Protein AF-A0A226N7J5-F1 (afdb_monomer_lite)

Secondary structure (DSSP, 8-state):
--HHHHHHHHTT--S---TT----GGG--HHHHHHHHHHHHHHHHHHHHHHH-HHHHS----HHHHHHHHHHHHTT-------TT-HHHHH--------

Organism: Callipepla squamata (NCBI:txid9009)

InterPro domains:
  IPR051639 Box C/D snoRNA [PTHR13483] (2-99)
  IPR057721 BCD1, alpha/beta domain [PF25790] (66-99)

Structure (mmCIF, N/CA/C/O backbone):
data_AF-A0A226N7J5-F1
#
_entry.id   AF-A0A226N7J5-F1
#
loop_
_atom_site.group_PDB
_atom_site.id
_atom_site.type_symbol
_atom_site.label_atom_id
_atom_site.label_alt_id
_atom_site.label_comp_id
_atom_site.label_asym_id
_atom_site.label_entity_id
_atom_site.label_seq_id
_atom_site.pdbx_PDB_ins_code
_atom_site.Cartn_x
_atom_site.Cartn_y
_atom_site.Cartn_z
_atom_site.occupancy
_atom_site.B_iso_or_equiv
_atom_site.auth_seq_id
_atom_site.auth_comp_id
_atom_site.auth_asym_id
_atom_site.auth_atom_id
_atom_site.pdbx_PDB_model_num
ATOM 1 N N . MET A 1 1 ? 7.401 13.251 33.712 1.00 61.53 1 MET A N 1
ATOM 2 C CA . MET A 1 1 ? 7.248 12.762 32.317 1.00 61.53 1 MET A CA 1
ATOM 3 C C . MET A 1 1 ? 5.787 12.828 31.893 1.00 61.53 1 MET A C 1
ATOM 5 O O . MET A 1 1 ? 4.937 12.460 32.694 1.00 61.53 1 MET A O 1
ATOM 9 N N . LEU A 1 2 ? 5.515 13.252 30.652 1.00 87.12 2 LEU A N 1
ATOM 10 C CA . LEU A 1 2 ? 4.174 13.266 30.046 1.00 87.12 2 LEU A CA 1
ATOM 11 C C . LEU A 1 2 ? 3.600 11.842 29.912 1.00 87.12 2 LEU A C 1
ATOM 13 O O . LEU A 1 2 ? 4.354 10.907 29.635 1.00 87.12 2 LEU A O 1
ATOM 17 N N . CYS A 1 3 ? 2.279 11.697 30.062 1.00 84.94 3 CYS A N 1
ATOM 18 C CA . CYS A 1 3 ? 1.548 10.418 30.025 1.00 84.94 3 CYS A CA 1
ATOM 19 C C . CYS A 1 3 ? 1.933 9.539 28.816 1.00 84.94 3 CYS A C 1
ATOM 21 O O . CYS A 1 3 ? 2.290 8.373 28.974 1.00 84.94 3 CYS A O 1
ATOM 23 N N . VAL A 1 4 ? 2.006 10.136 27.624 1.00 85.06 4 VAL A N 1
ATOM 24 C CA . VAL A 1 4 ? 2.347 9.434 26.374 1.00 85.06 4 VAL A CA 1
ATOM 25 C C . VAL A 1 4 ? 3.763 8.843 26.398 1.00 85.06 4 VAL A C 1
ATOM 27 O O . VAL A 1 4 ? 3.983 7.745 25.896 1.00 85.06 4 VAL A O 1
ATOM 30 N N . LYS A 1 5 ? 4.733 9.532 27.017 1.00 85.56 5 LYS A N 1
ATOM 31 C CA . LYS A 1 5 ? 6.111 9.023 27.133 1.00 85.56 5 LYS A CA 1
ATOM 32 C C . LYS A 1 5 ? 6.189 7.844 28.102 1.00 85.56 5 LYS A C 1
ATOM 34 O O . LYS A 1 5 ? 6.881 6.878 27.808 1.00 85.56 5 LYS A O 1
ATOM 39 N N . LYS A 1 6 ? 5.444 7.898 29.214 1.00 88.31 6 LYS A N 1
ATOM 40 C CA . LYS A 1 6 ? 5.351 6.781 30.168 1.00 88.31 6 LYS A CA 1
ATOM 41 C C . LYS A 1 6 ? 4.707 5.544 29.530 1.00 88.31 6 LYS A C 1
ATOM 43 O O . LYS A 1 6 ? 5.252 4.461 29.675 1.00 88.31 6 LYS A O 1
ATOM 48 N N . HIS A 1 7 ? 3.613 5.710 28.779 1.00 88.19 7 HIS A N 1
ATOM 49 C CA . HIS A 1 7 ? 2.939 4.616 28.063 1.00 88.19 7 HIS A CA 1
ATOM 50 C C . HIS A 1 7 ? 3.883 3.891 27.096 1.00 88.19 7 HIS A C 1
ATOM 52 O O . HIS A 1 7 ? 4.002 2.671 27.146 1.00 88.19 7 HIS A O 1
ATOM 58 N N . LYS A 1 8 ? 4.584 4.649 26.241 1.00 90.75 8 LYS A N 1
ATOM 59 C CA . LYS A 1 8 ? 5.490 4.070 25.240 1.00 90.75 8 LYS A CA 1
ATOM 60 C C . LYS A 1 8 ? 6.616 3.250 25.871 1.00 90.75 8 LYS A C 1
ATOM 62 O O . LYS A 1 8 ? 6.960 2.207 25.335 1.00 90.75 8 LYS A O 1
ATOM 67 N N . LEU A 1 9 ? 7.148 3.705 27.006 1.00 88.81 9 LEU A N 1
ATOM 68 C CA . LEU A 1 9 ? 8.195 3.003 27.753 1.00 88.81 9 LEU A CA 1
ATOM 69 C C . LEU A 1 9 ? 7.661 1.771 28.496 1.00 88.81 9 LEU A C 1
ATOM 71 O O . LEU A 1 9 ? 8.295 0.727 28.457 1.00 88.81 9 LEU A O 1
ATOM 75 N N . ALA A 1 10 ? 6.504 1.885 29.154 1.00 88.94 10 ALA A N 1
ATOM 76 C CA . ALA A 1 10 ? 5.944 0.806 29.969 1.00 88.94 10 ALA A CA 1
ATOM 77 C C . ALA A 1 10 ? 5.378 -0.354 29.136 1.00 88.94 10 ALA A C 1
ATOM 79 O O . ALA A 1 10 ? 5.444 -1.500 29.561 1.00 88.94 10 ALA A O 1
ATOM 80 N N . LEU A 1 11 ? 4.812 -0.055 27.964 1.00 86.69 11 LEU A N 1
ATOM 81 C CA . LEU A 1 11 ? 4.137 -1.032 27.103 1.00 86.69 11 LEU A CA 1
ATOM 82 C C . LEU A 1 11 ? 4.908 -1.319 25.808 1.00 86.69 11 LEU A C 1
ATOM 84 O O . LEU A 1 11 ? 4.351 -1.921 24.895 1.00 86.69 11 LEU A O 1
ATOM 88 N N . SER A 1 12 ? 6.153 -0.840 25.692 1.00 85.94 12 SER A N 1
ATOM 89 C CA . SER A 1 12 ? 6.964 -0.926 24.464 1.00 85.94 12 SER A CA 1
ATOM 90 C C . SER A 1 12 ? 6.181 -0.547 23.195 1.00 85.94 12 SER A C 1
ATOM 92 O O . SER A 1 12 ? 6.319 -1.157 22.136 1.00 85.94 12 SER A O 1
ATOM 94 N N . CYS A 1 13 ? 5.320 0.467 23.302 1.00 88.38 13 CYS A N 1
ATOM 95 C CA . CYS A 1 13 ? 4.412 0.872 22.236 1.00 88.38 13 CYS A CA 1
ATOM 96 C C . CYS A 1 13 ? 5.110 1.832 21.261 1.00 88.38 13 CYS A C 1
ATOM 98 O O . CYS A 1 13 ? 5.597 2.899 21.648 1.00 88.38 13 CYS A O 1
ATOM 100 N N . ASN A 1 14 ? 5.101 1.499 19.967 1.00 87.25 14 ASN A N 1
ATOM 101 C CA . ASN A 1 14 ? 5.652 2.346 18.901 1.00 87.25 14 ASN A CA 1
ATOM 102 C C . ASN A 1 14 ? 4.740 3.547 18.548 1.00 87.25 14 ASN A C 1
ATOM 104 O O . ASN A 1 14 ? 5.169 4.483 17.872 1.00 87.25 14 ASN A O 1
ATOM 108 N N . GLY A 1 15 ? 3.506 3.575 19.062 1.00 86.81 15 GLY A N 1
ATOM 109 C CA . GLY A 1 15 ? 2.507 4.606 18.778 1.00 86.81 15 GLY A CA 1
ATOM 110 C C . GLY A 1 15 ? 1.795 4.438 17.434 1.00 86.81 15 GLY A C 1
ATOM 111 O O . GLY A 1 15 ? 1.119 5.367 17.000 1.00 86.81 15 GLY A O 1
ATOM 112 N N . VAL A 1 16 ? 1.945 3.285 16.781 1.00 88.00 16 VAL A N 1
ATOM 113 C CA . VAL A 1 16 ? 1.267 2.934 15.533 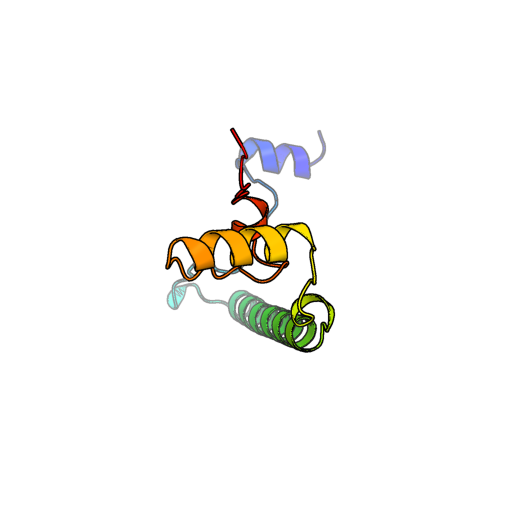1.00 88.00 16 VAL A CA 1
ATOM 114 C C . VAL A 1 16 ? 0.258 1.833 15.837 1.00 88.00 16 VAL A C 1
ATOM 116 O O . VAL A 1 16 ? 0.617 0.766 16.325 1.00 88.00 16 VAL A O 1
ATOM 119 N N . ARG A 1 17 ? -1.021 2.100 15.559 1.00 86.81 17 ARG A N 1
ATOM 120 C CA . ARG A 1 17 ? -2.084 1.099 15.690 1.00 86.81 17 ARG A CA 1
ATOM 121 C C . ARG A 1 17 ? -1.994 0.102 14.538 1.00 86.81 17 ARG A C 1
ATOM 123 O O . ARG A 1 17 ? -1.980 0.516 13.379 1.00 86.81 17 ARG A O 1
ATOM 130 N N . ASP A 1 18 ? -2.023 -1.186 14.860 1.00 88.50 18 ASP A N 1
ATOM 131 C CA . ASP A 1 18 ? -2.266 -2.232 13.871 1.00 88.50 18 ASP A CA 1
ATOM 132 C C . ASP A 1 18 ? -3.749 -2.206 13.473 1.00 88.50 18 ASP A C 1
ATOM 134 O O . ASP A 1 18 ? -4.631 -2.545 14.263 1.00 88.50 18 ASP A O 1
ATOM 138 N N . LYS A 1 19 ? -4.034 -1.708 12.265 1.00 88.56 19 LYS A N 1
ATOM 139 C CA . LYS A 1 19 ? -5.400 -1.630 11.723 1.00 88.56 19 LYS A CA 1
ATOM 140 C C . LYS A 1 19 ? -5.925 -2.994 11.262 1.00 88.56 19 LYS A C 1
ATOM 142 O O . LYS A 1 19 ? -7.112 -3.102 11.004 1.00 88.56 19 LYS A O 1
ATOM 147 N N . THR A 1 20 ? -5.050 -3.989 11.139 1.00 90.50 20 THR A N 1
ATOM 148 C CA . THR A 1 20 ? -5.334 -5.316 10.573 1.00 90.50 20 THR A CA 1
ATOM 149 C C . THR A 1 20 ? -5.216 -6.440 11.598 1.00 90.50 20 THR A C 1
ATOM 151 O O . THR A 1 20 ? -5.233 -7.614 11.232 1.00 90.50 20 THR A O 1
ATOM 154 N N . ALA A 1 21 ? -5.083 -6.091 12.879 1.00 92.56 21 ALA A N 1
ATOM 155 C CA . ALA A 1 21 ? -5.021 -7.064 13.955 1.00 92.56 21 ALA A CA 1
ATOM 156 C C . ALA A 1 21 ? -6.288 -7.931 13.961 1.00 92.56 21 ALA A C 1
ATOM 158 O O . ALA A 1 21 ? -7.407 -7.419 13.907 1.00 92.56 21 ALA A O 1
ATOM 159 N N . PHE A 1 22 ? -6.101 -9.247 14.038 1.00 94.00 22 PHE A N 1
ATOM 160 C CA . PHE A 1 22 ? -7.209 -10.190 14.114 1.00 94.00 22 PHE A CA 1
ATOM 161 C C . PHE A 1 22 ? -7.997 -9.999 15.414 1.00 94.00 22 PHE A C 1
ATOM 163 O O . PHE A 1 22 ? -7.412 -9.874 16.490 1.00 94.00 22 PHE A O 1
ATOM 170 N N . VAL A 1 23 ? -9.325 -10.034 15.304 1.00 94.44 23 VAL A N 1
ATOM 171 C CA . VAL A 1 23 ? -10.250 -10.012 16.438 1.00 94.44 23 VAL A CA 1
ATOM 172 C C . VAL A 1 23 ? -11.212 -11.176 16.275 1.00 94.44 23 VAL A C 1
ATOM 174 O O . VAL A 1 23 ? -11.784 -11.378 15.203 1.00 94.44 23 VAL A O 1
ATOM 177 N N . SER A 1 24 ? -11.358 -11.968 17.334 1.00 96.50 24 SER A N 1
ATOM 178 C CA . SER A 1 24 ? -12.289 -13.089 17.344 1.00 96.50 24 SER A CA 1
ATOM 179 C C . SER A 1 24 ? -13.732 -12.587 17.240 1.00 96.50 24 SER A C 1
ATOM 181 O O . SER A 1 24 ? -14.057 -11.501 17.713 1.00 96.50 24 SER A O 1
ATOM 183 N N . VAL A 1 25 ? -14.632 -13.387 16.661 1.00 94.75 25 VAL A N 1
ATOM 184 C CA . VAL A 1 25 ? -16.051 -13.002 16.522 1.00 94.75 25 VAL A CA 1
ATOM 185 C C . VAL A 1 25 ? -16.696 -12.721 17.884 1.00 94.75 25 VAL A C 1
ATOM 187 O O . VAL A 1 25 ? -17.541 -11.841 17.998 1.00 94.75 25 VAL A O 1
ATOM 190 N N . THR A 1 26 ? -16.266 -13.426 18.933 1.00 97.25 26 THR A N 1
ATOM 191 C CA . THR A 1 26 ? -16.764 -13.244 20.303 1.00 97.25 26 THR A CA 1
ATOM 192 C C . THR A 1 26 ? -16.375 -11.902 20.922 1.00 97.25 26 THR A C 1
ATOM 194 O O . THR A 1 26 ? -17.076 -11.416 21.801 1.00 97.25 26 THR A O 1
ATOM 197 N N . GLU A 1 27 ? -15.270 -11.304 20.477 1.00 96.19 27 GLU A N 1
ATOM 198 C CA . GLU A 1 27 ? -14.746 -10.027 20.980 1.00 96.19 27 GLU A CA 1
ATOM 199 C C . GLU A 1 27 ? -14.967 -8.880 19.983 1.00 96.19 27 GLU A C 1
ATOM 201 O O . GLU A 1 27 ? -14.516 -7.756 20.204 1.00 96.19 27 GLU A O 1
ATOM 206 N N . PHE A 1 28 ? -15.641 -9.155 18.864 1.00 95.94 28 PHE A N 1
ATOM 207 C CA . PHE A 1 28 ? -15.850 -8.191 17.798 1.00 95.94 28 PHE A CA 1
ATOM 208 C C . PHE A 1 28 ? -16.943 -7.191 18.188 1.00 95.94 28 PHE A C 1
ATOM 210 O O . PHE A 1 28 ? -18.123 -7.529 18.266 1.00 95.94 28 PHE A O 1
ATOM 217 N N . THR A 1 29 ? -16.542 -5.945 18.434 1.00 96.88 29 THR A N 1
ATOM 218 C CA . THR A 1 29 ? -17.446 -4.856 18.833 1.00 96.88 29 THR A CA 1
ATOM 219 C C . THR A 1 29 ? -17.783 -3.929 17.664 1.00 96.88 29 THR A C 1
ATOM 221 O O . THR A 1 29 ? -17.078 -3.894 16.653 1.00 96.88 29 THR A O 1
ATOM 224 N N . ASP A 1 30 ? -18.794 -3.074 17.831 1.00 97.06 30 ASP A N 1
ATOM 225 C CA . ASP A 1 30 ? -19.141 -2.037 16.844 1.00 97.06 30 ASP A CA 1
ATOM 226 C C . ASP A 1 30 ? -17.971 -1.087 16.530 1.00 97.06 30 ASP A C 1
ATOM 228 O O . ASP A 1 30 ? -17.853 -0.560 15.422 1.00 97.06 30 ASP A O 1
ATOM 232 N N . LEU A 1 31 ? -17.057 -0.884 17.486 1.00 94.56 31 LEU A N 1
ATOM 233 C CA . LEU A 1 31 ? -15.848 -0.089 17.266 1.00 94.56 31 LEU A CA 1
ATOM 234 C C . LEU A 1 31 ? -14.853 -0.793 16.336 1.00 94.56 31 LEU A C 1
ATOM 236 O O . LEU A 1 31 ? -14.148 -0.115 15.584 1.00 94.56 31 LEU A O 1
ATOM 240 N N . ASN A 1 32 ? -14.790 -2.128 16.376 1.00 94.62 32 ASN A N 1
ATOM 241 C CA . ASN A 1 32 ? -14.011 -2.918 15.423 1.00 94.62 32 ASN A CA 1
ATOM 242 C C . ASN A 1 32 ? -14.628 -2.798 14.031 1.00 94.62 32 ASN A C 1
ATOM 244 O O . ASN A 1 32 ? -13.929 -2.409 13.101 1.00 94.62 32 ASN A O 1
ATOM 248 N N . LEU A 1 33 ? -15.947 -2.978 13.917 1.00 94.56 33 LEU A N 1
ATOM 249 C CA . LEU A 1 33 ? -16.667 -2.819 12.652 1.00 94.56 33 LEU A CA 1
ATOM 250 C C . LEU A 1 33 ? -16.425 -1.450 12.010 1.00 94.56 33 LEU A C 1
ATOM 252 O O . LEU A 1 33 ? -16.073 -1.360 10.836 1.00 94.56 33 LEU A O 1
ATOM 256 N N . LEU A 1 34 ? -16.576 -0.372 12.782 1.00 95.75 34 LEU A N 1
ATOM 257 C CA . LEU A 1 34 ? -16.361 0.984 12.285 1.00 95.75 34 LEU A CA 1
ATOM 258 C C . LEU A 1 34 ? -14.899 1.226 11.884 1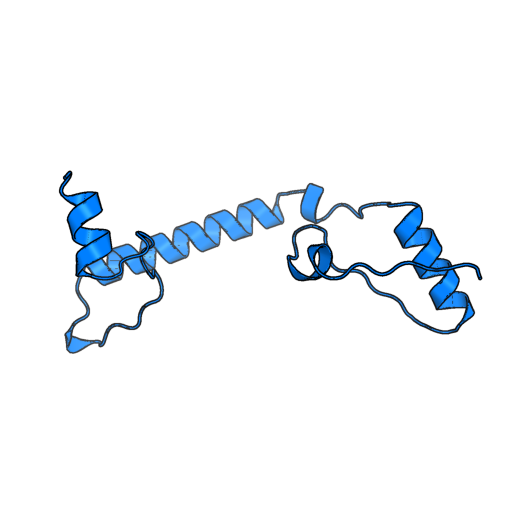.00 95.75 34 LEU A C 1
ATOM 260 O O . LEU A 1 34 ? -14.633 1.926 10.905 1.00 95.75 34 LEU A O 1
ATOM 264 N N . SER A 1 35 ? -13.951 0.675 12.646 1.00 94.31 35 SER A N 1
ATOM 265 C CA . SER A 1 35 ? -12.524 0.729 12.319 1.00 94.31 35 SER A CA 1
ATOM 266 C C . SER A 1 35 ? -12.242 0.052 10.978 1.00 94.31 35 SER A C 1
ATOM 268 O O . SER A 1 35 ? -11.583 0.650 10.126 1.00 94.31 35 SER A O 1
ATOM 270 N N . ASP A 1 36 ? -12.769 -1.153 10.781 1.00 94.81 36 ASP A N 1
ATOM 271 C CA . ASP A 1 36 ? -12.538 -1.964 9.587 1.00 94.81 36 ASP A CA 1
ATOM 272 C C . ASP A 1 36 ? -13.213 -1.342 8.364 1.00 94.81 36 ASP A C 1
ATOM 274 O O . ASP A 1 36 ? -12.594 -1.204 7.310 1.00 94.81 36 ASP A O 1
ATOM 278 N N . TYR A 1 37 ? -14.443 -0.851 8.521 1.00 95.88 37 TYR A N 1
ATOM 279 C CA . TYR A 1 37 ? -15.150 -0.119 7.475 1.00 95.88 37 TYR A CA 1
ATOM 280 C C . TYR A 1 37 ? -14.362 1.118 7.013 1.00 95.88 37 TYR A C 1
ATOM 282 O O . TYR A 1 37 ? -14.124 1.308 5.820 1.00 95.88 37 TYR A O 1
ATOM 290 N N . ARG A 1 38 ? -13.874 1.939 7.954 1.00 95.81 38 ARG A N 1
ATOM 291 C CA . ARG A 1 38 ? -13.044 3.113 7.631 1.00 95.81 38 ARG A CA 1
ATOM 292 C C . ARG A 1 38 ? -11.722 2.725 6.979 1.00 95.81 38 ARG A C 1
ATOM 294 O O . ARG A 1 38 ? -11.256 3.433 6.091 1.00 95.81 38 ARG A O 1
ATOM 301 N N . PHE A 1 39 ? -11.116 1.621 7.410 1.00 95.50 39 PHE A N 1
ATOM 302 C CA . PHE A 1 39 ? -9.913 1.096 6.778 1.00 95.50 39 PHE A CA 1
ATOM 303 C C . PHE A 1 39 ? -10.171 0.737 5.309 1.00 95.50 39 PHE A C 1
ATOM 305 O O . PHE A 1 39 ? -9.385 1.137 4.452 1.00 95.50 39 PHE A O 1
ATOM 312 N N . LEU A 1 40 ? -11.285 0.070 4.999 1.00 96.38 40 LEU A N 1
ATOM 313 C CA . LEU A 1 40 ? -11.661 -0.244 3.619 1.00 96.38 40 LEU A CA 1
ATOM 314 C C . LEU A 1 40 ? -11.887 1.018 2.779 1.00 96.38 40 LEU A C 1
ATOM 316 O O . LEU A 1 40 ? -11.404 1.088 1.648 1.00 96.38 40 LEU A O 1
ATOM 320 N N . GLU A 1 41 ? -12.546 2.040 3.329 1.00 97.25 41 GLU A N 1
ATOM 321 C CA . GLU A 1 41 ? -12.682 3.326 2.639 1.00 97.25 41 GLU A CA 1
ATOM 322 C C . GLU A 1 41 ? -11.327 3.998 2.377 1.00 97.25 41 GLU A C 1
ATOM 324 O O . GLU A 1 41 ? -11.088 4.489 1.275 1.00 97.25 41 GLU A O 1
ATOM 329 N N . ASP A 1 42 ? -10.430 4.028 3.368 1.00 95.94 42 ASP A N 1
ATOM 330 C CA . ASP A 1 42 ? -9.082 4.593 3.226 1.00 95.94 42 ASP A CA 1
ATOM 331 C C . ASP A 1 42 ? -8.285 3.870 2.135 1.00 95.94 42 ASP A C 1
ATOM 333 O O . ASP A 1 42 ? -7.631 4.512 1.305 1.00 95.94 42 ASP A O 1
ATOM 337 N N . VAL A 1 43 ? -8.353 2.537 2.112 1.00 95.88 43 VAL A N 1
ATOM 338 C CA . VAL A 1 43 ? -7.708 1.711 1.085 1.00 95.88 43 VAL A CA 1
ATOM 339 C C . VAL A 1 43 ? -8.302 2.024 -0.286 1.00 95.88 43 VAL A C 1
ATOM 341 O O . VAL A 1 43 ? -7.547 2.256 -1.230 1.00 95.88 43 VAL A O 1
ATOM 344 N N . GLY A 1 44 ? -9.631 2.114 -0.389 1.00 96.75 44 GLY A N 1
ATOM 345 C CA . GLY A 1 44 ? -10.327 2.487 -1.619 1.00 96.75 44 GLY A CA 1
ATOM 346 C C . GLY A 1 44 ? -9.902 3.861 -2.137 1.00 96.75 44 GLY A C 1
ATOM 347 O O . GLY A 1 44 ? -9.490 3.984 -3.290 1.00 96.75 44 GLY A O 1
ATOM 348 N N . ARG A 1 45 ? -9.900 4.880 -1.267 1.00 96.38 45 ARG A N 1
ATOM 349 C CA . ARG A 1 45 ? -9.426 6.238 -1.586 1.00 96.38 45 ARG A CA 1
ATOM 350 C C . ARG A 1 45 ? -7.974 6.240 -2.057 1.00 96.38 45 ARG A C 1
ATOM 352 O O . ARG A 1 45 ? -7.642 6.928 -3.018 1.00 96.38 45 ARG A O 1
ATOM 359 N N . THR A 1 46 ? -7.111 5.467 -1.401 1.00 93.12 46 THR A N 1
ATOM 360 C CA . THR A 1 46 ? -5.687 5.384 -1.753 1.00 93.12 46 THR A CA 1
ATOM 361 C C . THR A 1 46 ? -5.484 4.718 -3.114 1.00 93.12 46 THR A C 1
ATOM 363 O O . THR A 1 46 ? -4.709 5.217 -3.928 1.00 93.12 46 THR A O 1
ATOM 366 N N . ALA A 1 47 ? -6.189 3.617 -3.385 1.00 91.81 47 ALA A N 1
ATOM 367 C CA . ALA A 1 47 ? -6.114 2.918 -4.664 1.00 91.81 47 ALA A CA 1
ATOM 368 C C . ALA A 1 47 ? -6.619 3.792 -5.821 1.00 91.81 47 ALA A C 1
ATOM 370 O O . ALA A 1 47 ? -5.966 3.886 -6.857 1.00 91.81 47 ALA A O 1
ATOM 371 N N . ASP A 1 48 ? -7.740 4.479 -5.620 1.00 94.50 48 ASP A N 1
ATOM 372 C CA . ASP A 1 48 ? -8.326 5.410 -6.583 1.00 94.50 48 ASP A CA 1
ATOM 373 C C . ASP A 1 48 ? -7.413 6.626 -6.842 1.00 94.50 48 ASP A C 1
ATOM 375 O O . ASP A 1 48 ? -7.155 6.993 -7.990 1.00 94.50 48 ASP A O 1
ATOM 379 N N . ALA A 1 49 ? -6.823 7.207 -5.791 1.00 91.19 49 ALA A N 1
ATOM 380 C CA . ALA A 1 49 ? -5.819 8.261 -5.932 1.00 91.19 49 ALA A CA 1
ATOM 381 C C . ALA A 1 49 ? -4.592 7.787 -6.728 1.00 91.19 49 ALA A C 1
ATOM 383 O O . ALA A 1 49 ? -4.148 8.493 -7.631 1.00 91.19 49 ALA A O 1
ATOM 384 N N . ALA A 1 50 ? -4.080 6.587 -6.441 1.00 86.81 50 ALA A N 1
ATOM 385 C CA . ALA A 1 50 ? -2.947 6.010 -7.160 1.00 86.81 50 ALA A CA 1
ATOM 386 C C . ALA A 1 50 ? -3.276 5.710 -8.631 1.00 86.81 50 ALA A C 1
ATOM 388 O O . ALA A 1 50 ? -2.439 5.955 -9.495 1.00 86.81 50 ALA A O 1
ATOM 389 N N . ALA A 1 51 ? -4.487 5.227 -8.925 1.00 87.44 51 ALA A N 1
ATOM 390 C CA . ALA A 1 51 ? -4.943 4.960 -10.290 1.00 87.44 51 ALA A CA 1
ATOM 391 C C . ALA A 1 51 ? -5.079 6.244 -11.127 1.00 87.44 51 ALA A C 1
ATOM 393 O O . ALA A 1 51 ? -4.826 6.241 -12.332 1.00 87.44 51 ALA A O 1
ATOM 394 N N . ARG A 1 52 ? -5.464 7.360 -10.493 1.00 88.44 52 ARG A N 1
ATOM 395 C CA . ARG A 1 52 ? -5.526 8.679 -11.142 1.00 88.44 52 ARG A CA 1
ATOM 396 C C . ARG A 1 52 ? -4.174 9.381 -11.238 1.00 88.44 52 ARG A C 1
ATOM 398 O O . ARG A 1 52 ? -4.037 10.315 -12.030 1.00 88.44 52 ARG A O 1
ATOM 405 N N . ASP A 1 53 ? -3.186 8.974 -10.446 1.00 85.12 53 ASP A N 1
ATOM 406 C CA . ASP A 1 53 ? -1.870 9.599 -10.450 1.00 85.12 53 ASP A CA 1
ATOM 407 C C . ASP A 1 53 ? -1.100 9.245 -11.731 1.00 85.12 53 ASP A C 1
ATOM 409 O O . ASP A 1 53 ? -0.452 8.202 -11.875 1.00 85.12 53 ASP A O 1
ATOM 413 N N . LEU A 1 54 ? -1.133 10.179 -12.680 1.00 75.75 54 LEU A N 1
ATOM 414 C CA . LEU A 1 54 ? -0.405 10.081 -13.940 1.00 75.75 54 LEU A CA 1
ATOM 415 C C . LEU A 1 54 ? 1.103 9.908 -13.732 1.00 75.75 54 LEU A C 1
ATOM 417 O O . LEU A 1 54 ? 1.757 9.353 -14.607 1.00 75.75 54 LEU A O 1
ATOM 421 N N . SER A 1 55 ? 1.685 10.349 -12.612 1.00 73.62 55 SER A N 1
ATOM 422 C CA . SER A 1 55 ? 3.119 10.187 -12.344 1.00 73.62 55 SER A CA 1
ATOM 423 C C . SER A 1 55 ? 3.511 8.730 -12.073 1.00 73.62 55 SER A C 1
ATOM 425 O O . SER A 1 55 ? 4.608 8.309 -12.451 1.00 73.62 55 SER A O 1
ATOM 427 N N . VAL A 1 56 ? 2.597 7.937 -11.501 1.00 70.19 56 VAL A N 1
ATOM 428 C CA . VAL A 1 56 ? 2.772 6.496 -11.263 1.00 70.19 56 VAL A CA 1
ATOM 429 C C . VAL A 1 56 ? 2.703 5.723 -12.580 1.00 70.19 56 VAL A C 1
ATOM 431 O O . VAL A 1 56 ? 3.469 4.776 -12.788 1.00 70.19 56 VAL A O 1
ATOM 434 N N . HIS A 1 57 ? 1.825 6.153 -13.487 1.00 67.50 57 HIS A N 1
ATOM 435 C CA . HIS A 1 57 ? 1.588 5.501 -14.776 1.00 67.50 57 HIS A CA 1
ATOM 436 C C . HIS A 1 57 ? 2.461 6.030 -15.918 1.00 67.50 57 HIS A C 1
ATOM 438 O O . HIS A 1 57 ? 2.634 5.347 -16.931 1.00 67.50 57 HIS A O 1
ATOM 444 N N . ARG A 1 58 ? 3.059 7.217 -15.775 1.00 68.56 58 ARG A N 1
ATOM 445 C CA . ARG A 1 58 ? 3.944 7.782 -16.791 1.00 68.56 58 ARG A CA 1
ATOM 446 C C . ARG A 1 58 ? 5.209 6.929 -16.889 1.00 68.56 58 ARG A C 1
ATOM 448 O O . ARG A 1 58 ? 5.910 6.744 -15.890 1.00 68.56 58 ARG A O 1
ATOM 455 N N . PRO A 1 59 ? 5.584 6.465 -18.094 1.00 64.94 59 PRO A N 1
ATOM 456 C CA . PRO A 1 59 ? 6.884 5.855 -18.300 1.00 64.94 59 PRO A CA 1
ATOM 457 C C . PRO A 1 59 ? 7.958 6.866 -17.902 1.00 64.94 59 PRO A C 1
ATOM 459 O O . PRO A 1 59 ? 8.153 7.881 -18.570 1.00 64.94 59 PRO A O 1
ATOM 462 N N . THR A 1 60 ? 8.660 6.615 -16.796 1.00 63.44 60 THR A N 1
ATOM 463 C CA . THR A 1 60 ? 9.806 7.442 -16.419 1.00 63.44 60 THR A CA 1
ATOM 464 C C . THR A 1 60 ? 10.898 7.183 -17.451 1.00 63.44 60 THR A C 1
ATOM 466 O O . THR A 1 60 ? 11.622 6.187 -17.359 1.00 63.44 60 THR A O 1
ATOM 469 N N . THR A 1 61 ? 10.995 8.025 -18.478 1.00 65.06 61 THR A N 1
ATOM 470 C CA . THR A 1 61 ? 12.042 7.938 -19.497 1.00 65.06 61 THR A CA 1
ATOM 471 C C . THR A 1 61 ? 13.357 8.404 -18.891 1.00 65.06 61 THR A C 1
ATOM 473 O O . THR A 1 61 ? 13.784 9.542 -19.064 1.00 65.06 61 THR A O 1
ATOM 476 N N . ASN A 1 62 ? 14.004 7.519 -18.138 1.00 77.00 62 ASN A N 1
ATOM 477 C CA . ASN A 1 62 ? 15.348 7.746 -17.639 1.00 77.00 62 ASN A CA 1
ATOM 478 C C . ASN A 1 62 ? 16.347 7.228 -18.685 1.00 77.00 62 ASN A C 1
ATOM 480 O O . ASN A 1 62 ? 16.361 6.032 -18.998 1.00 77.00 62 ASN A O 1
ATOM 484 N N . LYS A 1 63 ? 17.187 8.126 -19.221 1.00 83.75 63 LYS A N 1
ATOM 485 C CA . LYS A 1 63 ? 18.235 7.799 -20.207 1.00 83.75 63 LYS A CA 1
ATOM 486 C C . LYS A 1 63 ? 19.092 6.613 -19.750 1.00 83.75 63 LYS A C 1
ATOM 488 O O . LYS A 1 63 ? 19.406 5.741 -20.555 1.00 83.75 63 LYS A O 1
ATOM 493 N N . PHE A 1 64 ? 19.391 6.538 -18.455 1.00 84.31 64 PHE A N 1
ATOM 494 C CA . PHE A 1 64 ? 20.174 5.466 -17.853 1.00 84.31 64 PHE A CA 1
ATOM 495 C C . PHE A 1 64 ? 19.471 4.103 -17.916 1.00 84.31 64 PHE A C 1
ATOM 497 O O . PHE A 1 64 ? 20.065 3.110 -18.331 1.00 84.31 64 PHE A O 1
ATOM 504 N N . ILE A 1 65 ? 18.181 4.055 -17.575 1.00 85.25 65 ILE A N 1
ATOM 505 C CA . ILE A 1 65 ? 17.385 2.820 -17.631 1.00 85.25 65 ILE A CA 1
ATOM 506 C C . ILE A 1 65 ? 17.234 2.336 -19.075 1.00 85.25 65 ILE A C 1
ATOM 508 O O . ILE A 1 65 ? 17.324 1.139 -19.341 1.00 85.25 65 ILE A O 1
ATOM 512 N N . ASN A 1 66 ? 17.052 3.257 -20.022 1.00 86.88 66 ASN A N 1
ATOM 513 C CA . ASN A 1 66 ? 16.998 2.911 -21.440 1.00 86.88 66 ASN A CA 1
ATOM 514 C C . ASN A 1 66 ? 18.344 2.371 -21.938 1.00 86.88 66 ASN A C 1
ATOM 516 O O . ASN A 1 66 ? 18.371 1.363 -22.642 1.00 86.88 66 ASN A O 1
ATOM 520 N N . TYR A 1 67 ? 19.456 2.983 -21.526 1.00 89.56 67 TYR A N 1
ATOM 521 C CA . TYR A 1 67 ? 20.796 2.488 -21.827 1.00 89.56 67 TYR A CA 1
ATOM 522 C C . TYR A 1 67 ? 21.020 1.073 -21.276 1.00 89.56 67 TYR A C 1
ATOM 524 O O . TYR A 1 67 ? 21.432 0.184 -22.020 1.00 89.56 67 TYR A O 1
ATOM 532 N N . LEU A 1 68 ? 20.678 0.841 -20.007 1.00 89.38 68 LEU A N 1
ATOM 533 C CA . LEU A 1 68 ? 20.780 -0.465 -19.361 1.00 89.38 68 LEU A CA 1
ATOM 534 C C . LEU A 1 68 ? 19.922 -1.520 -20.077 1.00 89.38 68 LEU A C 1
ATOM 536 O O . LEU A 1 68 ? 20.415 -2.600 -20.394 1.00 89.38 68 LEU A O 1
ATOM 540 N N . ARG A 1 69 ? 18.664 -1.194 -20.405 1.00 90.19 69 ARG A N 1
ATOM 541 C CA . ARG A 1 69 ? 17.761 -2.090 -21.144 1.00 90.19 69 ARG A CA 1
ATOM 542 C C . ARG A 1 69 ? 18.313 -2.430 -22.528 1.00 90.19 69 ARG A C 1
ATOM 544 O O . ARG A 1 69 ? 18.260 -3.585 -22.941 1.00 90.19 69 ARG A O 1
ATOM 551 N N . ASN A 1 70 ? 18.879 -1.449 -23.228 1.00 91.00 70 ASN A N 1
ATOM 552 C CA . ASN A 1 70 ? 19.498 -1.658 -24.535 1.00 91.00 70 ASN A CA 1
ATOM 553 C C . ASN A 1 70 ? 20.741 -2.551 -24.447 1.00 91.00 70 ASN A C 1
ATOM 555 O O . ASN A 1 70 ? 20.945 -3.388 -25.321 1.00 91.00 70 ASN A O 1
ATOM 559 N N . ARG A 1 71 ? 21.558 -2.410 -23.397 1.00 92.56 71 ARG A N 1
ATOM 560 C CA . ARG A 1 71 ? 22.704 -3.296 -23.157 1.00 92.56 71 ARG A CA 1
ATOM 561 C C . ARG A 1 71 ? 22.261 -4.717 -22.834 1.00 92.56 71 ARG A C 1
ATOM 563 O O . ARG A 1 71 ? 22.743 -5.636 -23.480 1.00 92.56 71 ARG A O 1
ATOM 570 N N . ALA A 1 72 ? 21.296 -4.888 -21.933 1.00 93.25 72 ALA A N 1
ATOM 571 C CA . ALA A 1 72 ? 20.730 -6.195 -21.600 1.00 93.25 72 ALA A CA 1
ATOM 572 C C . ALA A 1 72 ? 20.203 -6.926 -22.849 1.00 93.25 72 ALA A C 1
ATOM 574 O O . ALA A 1 72 ? 20.533 -8.090 -23.066 1.00 93.25 72 ALA A O 1
ATOM 575 N N . ARG A 1 73 ? 19.490 -6.216 -23.736 1.00 93.69 73 ARG A N 1
ATOM 576 C CA . ARG A 1 73 ? 18.994 -6.777 -25.005 1.00 93.69 73 ARG A CA 1
ATOM 577 C C . ARG A 1 73 ? 20.101 -7.300 -25.921 1.00 93.69 73 ARG A C 1
ATOM 579 O O . ARG A 1 73 ? 19.899 -8.327 -26.552 1.00 93.69 73 ARG A O 1
ATOM 586 N N . ARG A 1 74 ? 21.270 -6.646 -25.973 1.00 93.81 74 ARG A N 1
ATOM 587 C CA . ARG A 1 74 ? 22.424 -7.134 -26.761 1.00 93.81 74 ARG A CA 1
ATOM 588 C C . ARG A 1 74 ? 22.976 -8.465 -26.250 1.00 93.81 74 ARG A C 1
ATOM 590 O O . ARG A 1 74 ? 23.624 -9.171 -27.007 1.00 93.81 74 ARG A O 1
ATOM 597 N N . HIS A 1 75 ? 22.709 -8.798 -24.991 1.00 92.75 75 HIS A N 1
ATOM 598 C CA . HIS A 1 75 ? 23.058 -10.076 -24.377 1.00 92.75 75 HIS A CA 1
ATOM 599 C C . HIS A 1 75 ? 21.858 -11.036 -24.304 1.00 92.75 75 HIS A C 1
ATOM 601 O O . HIS A 1 75 ? 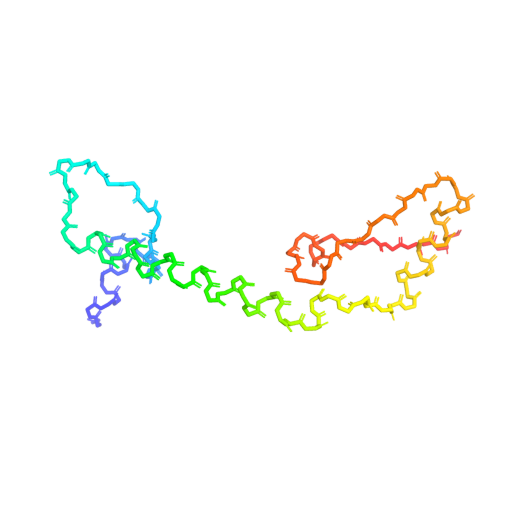21.880 -11.971 -23.514 1.00 92.75 75 HIS A O 1
ATOM 607 N N . ASN A 1 76 ? 20.800 -10.803 -25.092 1.00 94.06 76 ASN A N 1
ATOM 608 C CA . ASN A 1 76 ? 19.559 -11.589 -25.086 1.00 94.06 76 ASN A CA 1
ATOM 609 C C . ASN A 1 76 ? 18.821 -11.611 -23.731 1.00 94.06 76 ASN A C 1
ATOM 611 O O . ASN A 1 76 ? 18.041 -12.517 -23.453 1.00 94.06 76 ASN A O 1
ATOM 615 N N . ILE A 1 77 ? 19.017 -10.589 -22.889 1.00 95.00 77 ILE A N 1
ATOM 616 C CA . ILE A 1 77 ? 18.336 -10.451 -21.595 1.00 95.00 77 ILE A CA 1
ATOM 617 C C . ILE A 1 77 ? 17.165 -9.468 -21.725 1.00 95.00 77 ILE A C 1
ATOM 619 O O . ILE A 1 77 ? 17.340 -8.296 -22.074 1.00 95.00 77 ILE A O 1
ATOM 623 N N . ASN A 1 78 ? 15.955 -9.917 -21.374 1.00 91.75 78 ASN A N 1
ATOM 624 C CA . ASN A 1 78 ? 14.765 -9.066 -21.331 1.00 91.75 78 ASN A CA 1
ATOM 625 C C . ASN A 1 78 ? 14.616 -8.358 -19.973 1.00 91.75 78 ASN A C 1
ATOM 627 O O . ASN A 1 78 ? 13.932 -8.837 -19.069 1.00 91.75 78 ASN A O 1
ATOM 631 N N . LEU A 1 79 ? 15.250 -7.193 -19.831 1.00 89.25 79 LEU A N 1
ATOM 632 C CA . LEU A 1 79 ? 15.198 -6.410 -18.597 1.00 89.25 79 LEU A CA 1
ATOM 633 C C . LEU A 1 79 ? 13.893 -5.600 -18.462 1.00 89.25 79 LEU A C 1
ATOM 635 O O . LEU A 1 79 ? 13.672 -4.620 -19.185 1.00 89.25 79 LEU A O 1
ATOM 639 N N . LYS A 1 80 ? 13.073 -5.954 -17.464 1.00 88.06 80 LYS A N 1
ATOM 640 C CA . LYS A 1 80 ? 11.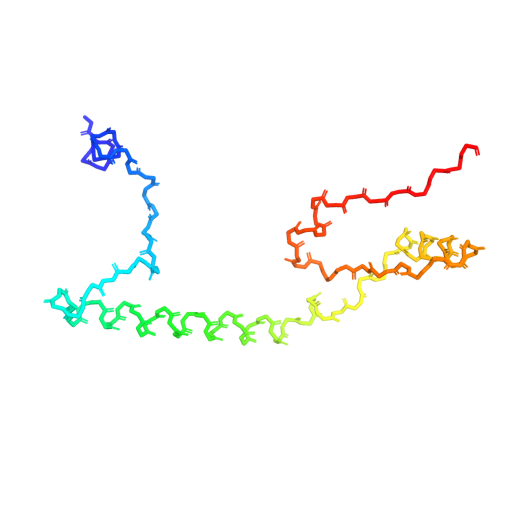880 -5.203 -17.036 1.00 88.06 80 LYS A CA 1
ATOM 641 C C . LYS A 1 80 ? 12.159 -4.433 -15.743 1.00 88.06 80 LYS A C 1
ATOM 643 O O . LYS A 1 80 ? 12.813 -4.942 -14.841 1.00 88.06 80 LYS A O 1
ATOM 648 N N . THR A 1 81 ? 11.648 -3.208 -15.650 1.00 84.75 81 THR A N 1
ATOM 649 C CA . THR A 1 81 ? 11.809 -2.333 -14.478 1.00 84.75 81 THR A CA 1
ATOM 650 C C . THR A 1 81 ? 10.464 -2.072 -13.822 1.00 84.75 81 THR A C 1
ATOM 652 O O . THR A 1 81 ? 9.493 -1.808 -14.529 1.00 84.75 81 THR A O 1
ATOM 655 N N . LEU A 1 82 ? 10.420 -2.094 -12.491 1.00 84.88 82 LEU A N 1
ATOM 656 C CA . LEU A 1 82 ? 9.215 -1.761 -11.732 1.00 84.88 82 LEU A CA 1
ATOM 657 C C . LEU A 1 82 ? 8.843 -0.266 -11.872 1.00 84.88 82 LEU A C 1
ATOM 659 O O . LEU A 1 82 ? 9.732 0.564 -12.099 1.00 84.88 82 LEU A O 1
ATOM 663 N N . PRO A 1 83 ? 7.556 0.101 -11.718 1.00 80.25 83 PRO A N 1
ATOM 664 C CA . PRO A 1 83 ? 7.114 1.494 -11.599 1.00 80.25 83 PRO A CA 1
ATOM 665 C C . PRO A 1 83 ? 7.752 2.222 -10.407 1.00 80.25 83 PRO A C 1
ATOM 667 O O . PRO A 1 83 ? 8.256 1.594 -9.477 1.00 80.25 83 PRO A O 1
ATOM 670 N N . ILE A 1 84 ? 7.780 3.561 -10.441 1.00 79.06 84 ILE A N 1
ATOM 671 C CA . ILE A 1 84 ? 8.563 4.372 -9.484 1.00 79.06 84 ILE A CA 1
ATOM 672 C C . ILE A 1 84 ? 8.072 4.267 -8.036 1.00 79.06 84 ILE A C 1
ATOM 674 O O . ILE A 1 84 ? 8.885 4.355 -7.124 1.00 79.06 84 ILE A O 1
ATOM 678 N N . GLY A 1 85 ? 6.781 3.999 -7.834 1.00 78.69 85 GLY A N 1
ATOM 679 C CA . GLY A 1 85 ? 6.180 3.869 -6.505 1.00 78.69 85 GLY A CA 1
ATOM 680 C C . GLY A 1 85 ? 6.545 2.591 -5.741 1.00 78.69 85 GLY A C 1
ATOM 681 O O . GLY A 1 85 ? 6.234 2.485 -4.560 1.00 78.69 85 GLY A O 1
ATOM 682 N N . PHE A 1 86 ? 7.208 1.611 -6.366 1.00 84.00 86 PHE A N 1
ATOM 683 C CA . PHE A 1 86 ? 7.559 0.361 -5.687 1.00 84.00 86 PHE A CA 1
ATOM 684 C C . PHE A 1 86 ? 8.822 0.526 -4.831 1.00 84.00 86 PHE A C 1
ATOM 686 O O . PHE A 1 86 ? 9.893 0.833 -5.359 1.00 84.00 86 PHE A O 1
ATOM 693 N N . THR A 1 87 ? 8.740 0.207 -3.533 1.00 88.44 87 THR A N 1
ATOM 694 C CA . THR A 1 87 ? 9.893 0.176 -2.601 1.00 88.44 87 THR A CA 1
ATOM 695 C C . THR A 1 87 ? 11.034 -0.680 -3.141 1.00 88.44 87 THR A C 1
ATOM 697 O O . THR A 1 87 ? 12.183 -0.244 -3.180 1.00 88.44 87 THR A O 1
ATOM 700 N N . LYS A 1 88 ? 10.692 -1.838 -3.714 1.00 87.69 88 LYS A N 1
ATOM 701 C CA . LYS A 1 88 ? 11.635 -2.748 -4.368 1.00 87.69 88 LYS A CA 1
ATOM 702 C C . LYS A 1 88 ? 12.428 -2.082 -5.501 1.00 87.69 88 LYS A C 1
ATOM 704 O O . LYS A 1 88 ? 13.570 -2.463 -5.729 1.00 87.69 88 LYS A O 1
ATOM 709 N N . ARG A 1 89 ? 11.870 -1.096 -6.215 1.00 85.62 89 ARG A N 1
ATOM 710 C CA . ARG A 1 89 ? 12.610 -0.328 -7.235 1.00 85.62 89 ARG A CA 1
ATOM 711 C C . ARG A 1 89 ? 13.626 0.621 -6.600 1.00 85.62 89 ARG A C 1
ATOM 713 O O . ARG A 1 89 ? 14.692 0.818 -7.165 1.00 85.62 89 ARG A O 1
ATOM 720 N N . ARG A 1 90 ? 13.283 1.228 -5.460 1.00 84.12 90 ARG A N 1
ATOM 721 C CA . ARG A 1 90 ? 14.172 2.133 -4.718 1.00 84.12 90 ARG A CA 1
ATOM 722 C C . ARG A 1 90 ? 15.358 1.378 -4.123 1.00 84.12 90 ARG A C 1
ATOM 724 O O . ARG A 1 90 ? 16.476 1.871 -4.159 1.00 84.12 90 ARG A O 1
ATOM 731 N N . GLU A 1 91 ? 15.098 0.193 -3.588 1.00 90.25 91 GLU A N 1
ATOM 732 C CA . GLU A 1 91 ? 16.114 -0.650 -2.955 1.00 90.25 91 GLU A CA 1
ATOM 733 C C . GLU A 1 91 ? 17.017 -1.334 -3.986 1.00 90.25 91 GLU A C 1
ATOM 735 O O . GLU A 1 91 ? 18.229 -1.407 -3.799 1.00 90.25 91 GLU A O 1
ATOM 740 N N . ASN A 1 92 ? 16.457 -1.790 -5.110 1.00 85.31 92 ASN A N 1
ATOM 741 C CA . ASN A 1 92 ? 17.239 -2.455 -6.147 1.00 85.31 92 ASN A CA 1
ATOM 742 C C . ASN A 1 92 ? 17.805 -1.451 -7.152 1.00 85.31 92 ASN A C 1
ATOM 744 O O . ASN A 1 92 ? 17.100 -0.956 -8.033 1.00 85.31 92 ASN A O 1
ATOM 748 N N . SER A 1 93 ? 19.113 -1.222 -7.064 1.00 78.75 93 SER A N 1
ATOM 749 C CA . SER A 1 93 ? 19.868 -0.417 -8.023 1.00 78.75 93 SER A CA 1
ATOM 750 C C . SER A 1 93 ? 20.720 -1.312 -8.921 1.00 78.75 93 SER A C 1
ATOM 752 O O . SER A 1 93 ? 21.595 -2.029 -8.451 1.00 78.75 93 SER A O 1
ATOM 754 N N . THR A 1 94 ? 20.487 -1.258 -10.231 1.00 84.38 94 THR A N 1
ATOM 755 C CA . THR A 1 94 ? 21.279 -1.986 -11.236 1.00 84.38 94 THR A CA 1
ATOM 756 C C . THR A 1 94 ? 21.983 -1.005 -12.160 1.00 84.38 94 THR A C 1
ATOM 758 O O . THR A 1 94 ? 21.327 -0.140 -12.742 1.00 84.38 94 THR A O 1
ATOM 761 N N . VAL A 1 95 ? 23.298 -1.161 -12.336 1.00 83.25 95 VAL A N 1
ATOM 762 C CA . VAL A 1 95 ? 24.137 -0.285 -13.166 1.00 83.25 95 VAL A CA 1
ATOM 763 C C . VAL A 1 95 ? 24.929 -1.112 -14.173 1.00 83.25 95 VAL A C 1
ATOM 765 O O . VAL A 1 95 ? 25.467 -2.159 -13.829 1.00 83.25 95 VAL A O 1
ATOM 768 N N . PHE A 1 96 ? 25.017 -0.642 -15.420 1.00 82.81 96 PHE A N 1
ATOM 769 C CA . PHE A 1 96 ? 25.898 -1.248 -16.420 1.00 82.81 96 PHE A CA 1
ATOM 770 C C . PHE A 1 96 ? 27.294 -0.633 -16.306 1.00 82.81 96 PHE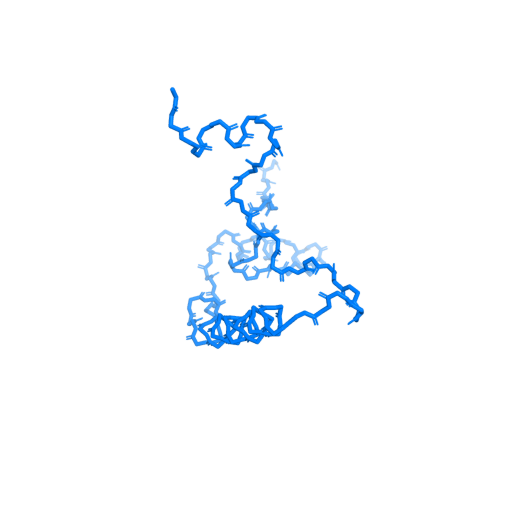 A C 1
ATOM 772 O O . PHE A 1 96 ? 27.472 0.539 -16.643 1.00 82.81 96 PHE A O 1
ATOM 779 N N . ASN A 1 97 ? 28.271 -1.416 -15.853 1.00 84.62 97 ASN A N 1
ATOM 780 C CA . ASN A 1 97 ? 29.665 -0.989 -15.778 1.00 84.62 97 ASN A CA 1
ATOM 781 C C . ASN A 1 97 ? 30.398 -1.329 -17.088 1.00 84.62 97 ASN A C 1
ATOM 783 O O . ASN A 1 97 ? 30.390 -2.479 -17.519 1.00 84.62 97 ASN A O 1
ATOM 787 N N . LYS A 1 98 ? 31.024 -0.328 -17.715 1.00 72.31 98 LYS A N 1
ATOM 788 C CA . LYS A 1 98 ? 32.019 -0.534 -18.775 1.00 72.31 98 LYS A CA 1
ATOM 789 C C . LYS A 1 98 ? 33.390 -0.623 -18.099 1.00 72.31 98 LYS A C 1
ATOM 791 O O . LYS A 1 98 ? 34.038 0.406 -17.929 1.00 72.31 98 LYS A O 1
ATOM 796 N N . LYS A 1 99 ? 33.787 -1.822 -17.686 1.00 60.91 99 LYS A N 1
ATOM 797 C CA . LYS A 1 99 ? 35.211 -2.144 -17.559 1.00 60.91 99 LYS A CA 1
ATOM 798 C C . LYS A 1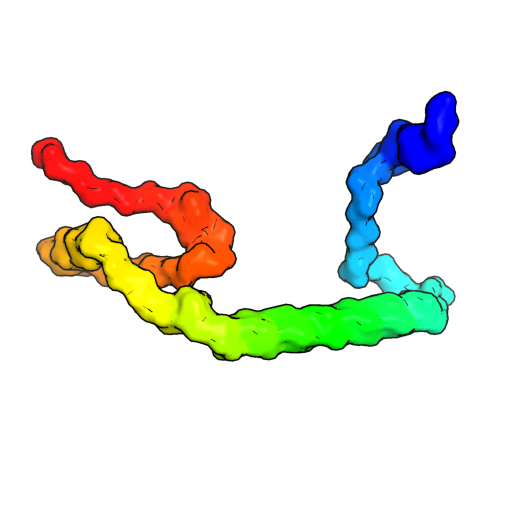 99 ? 35.720 -2.631 -18.906 1.00 60.91 99 LYS A C 1
ATOM 800 O O . LYS A 1 99 ? 34.908 -3.259 -19.625 1.00 60.91 99 LYS A O 1
#

Radius of gyration: 22.63 Å; chains: 1; bounding box: 54×26×59 Å

Sequence (99 aa):
MLCVKKHKLALSCNGVRDKTAFVSVTEFTDLNLLSDYRFLEDVGRTADAAARDLSVHRPTTNKFINYLRNRARRHNINLKTLPIGFTKRRENSTVFNKK

Foldseek 3Di:
DDPVVCCCVVVVDPPDDDLPDDDDPVRDDVVNVVSVVVVVVVVVVVVVVCVPPVQQVPDPPDVQVVVVCVVCVVVVHRDDAHGPPDPVNVPDDDHDDDD

pLDDT: mean 87.33, std 8.57, range [60.91, 97.25]